Protein AF-A0A5S9MIV1-F1 (afdb_monomer)

Neare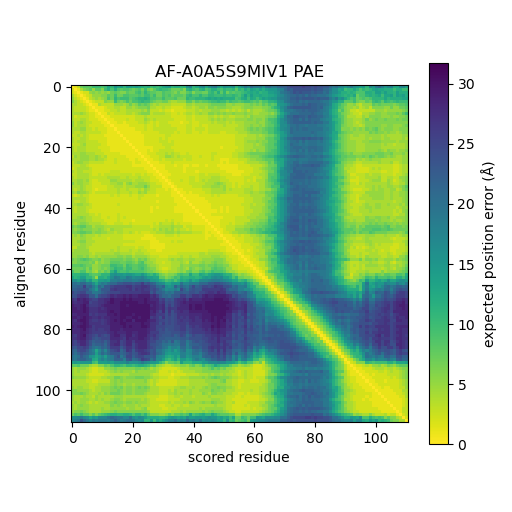st PDB structures (foldseek):
  7jj9-assembly1_A  TM=8.474E-01  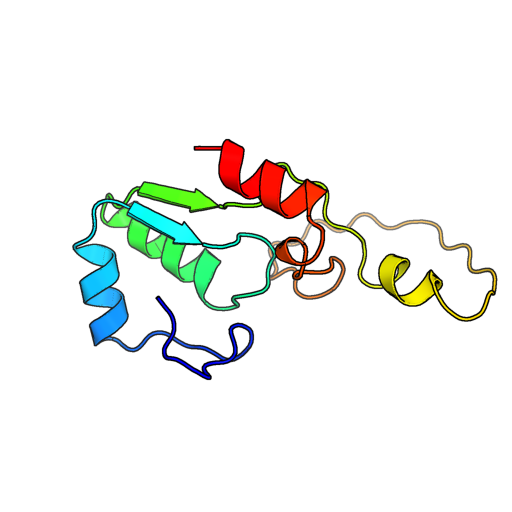e=6.778E-05  Streptococcus pneumoniae R6
  7jj8-assembly4_D  TM=9.006E-01  e=2.633E-04  Streptococcus pneumoniae R6
  3cx3-assembly1_A  TM=8.438E-01  e=2.169E-04  Streptococcus pneumoniae R6
  2o1e-assembly1_A  TM=8.878E-01  e=5.719E-04  Bacillus subtilis
  3gi1-assembly1_A  TM=8.267E-01  e=2.222E-03  Streptococcus pyogenes

InterPro domains:
  IPR006127 Periplasmic solute binding protein, ZnuA-like [PF01297] (1-109)
  IPR050492 Bacterial metal-binding protein 9 [PTHR42953] (2-109)

Foldseek 3Di:
DDPVPDQQQPDDDDPVRLVVQLPDQADEDQLLLRHVCRVVSQVVSVVSNHHYHHLCVPPDFDFPVRVVVVDDDDDDDDDDDDDDDPDDPDHTGDSPLCVDVVSVVSSVPPD

Radius of gyration: 16.62 Å; Cα contacts (8 Å, |Δi|>4): 103; chains: 1; bounding box: 42×41×35 Å

Mean predicted aligned error: 10.67 Å

Organism: Bacillus safensis (NCBI:txid561879)

Structure (mmCIF, N/CA/C/O backbone):
data_AF-A0A5S9MIV1-F1
#
_entry.id   AF-A0A5S9MIV1-F1
#
loop_
_atom_site.group_PDB
_atom_site.id
_atom_site.type_symbol
_atom_site.label_atom_id
_atom_site.label_alt_id
_atom_site.label_comp_id
_atom_site.label_asym_id
_atom_site.label_entity_id
_atom_site.label_seq_id
_atom_site.pdbx_PDB_ins_code
_atom_site.Cartn_x
_atom_site.Cartn_y
_atom_site.Cartn_z
_atom_site.occupancy
_atom_site.B_iso_or_equiv
_atom_site.auth_seq_id
_atom_site.auth_comp_id
_atom_site.auth_asym_id
_atom_site.auth_atom_id
_atom_site.pdbx_PDB_model_num
ATOM 1 N N . MET A 1 1 ? -2.652 8.424 1.544 1.00 65.44 1 MET A N 1
ATOM 2 C CA . MET A 1 1 ? -1.798 9.369 0.791 1.00 65.44 1 MET A CA 1
ATOM 3 C C . MET A 1 1 ? -0.568 9.650 1.632 1.00 65.44 1 MET A C 1
ATOM 5 O O . MET A 1 1 ? -0.732 10.058 2.776 1.00 65.44 1 MET A O 1
ATOM 9 N N . TYR A 1 2 ? 0.627 9.373 1.108 1.00 75.06 2 TYR A N 1
ATOM 10 C CA . TYR A 1 2 ? 1.878 9.671 1.809 1.00 75.06 2 TYR A CA 1
ATOM 11 C C . TYR A 1 2 ? 2.149 11.184 1.802 1.00 75.06 2 TYR A C 1
ATOM 13 O O . TY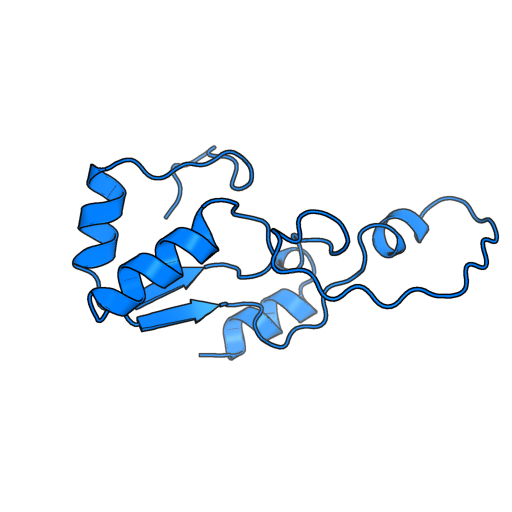R A 1 2 ? 1.731 11.867 0.860 1.00 75.06 2 TYR A O 1
ATOM 21 N N . PRO A 1 3 ? 2.821 11.734 2.828 1.00 76.56 3 PRO A N 1
ATOM 22 C CA . PRO A 1 3 ? 3.315 13.104 2.785 1.00 76.56 3 PRO A CA 1
ATOM 23 C C . PRO A 1 3 ? 4.205 13.333 1.558 1.00 76.56 3 PRO A C 1
ATOM 25 O O . PRO A 1 3 ? 4.909 12.427 1.114 1.00 76.56 3 PRO A O 1
ATOM 28 N N . ALA A 1 4 ? 4.224 14.559 1.034 1.00 77.94 4 ALA A N 1
ATOM 29 C CA . ALA A 1 4 ? 5.214 14.920 0.025 1.00 77.94 4 ALA A CA 1
ATOM 30 C C . ALA A 1 4 ? 6.630 14.669 0.581 1.00 77.94 4 ALA A C 1
ATOM 32 O O . ALA A 1 4 ? 6.918 15.047 1.717 1.00 77.94 4 ALA A O 1
ATOM 33 N N . ASN A 1 5 ? 7.493 14.049 -0.229 1.00 78.19 5 ASN A N 1
ATOM 34 C CA . ASN A 1 5 ? 8.853 13.610 0.122 1.00 78.19 5 ASN A CA 1
ATOM 35 C C . ASN A 1 5 ? 8.951 12.427 1.102 1.00 78.19 5 ASN A C 1
ATOM 37 O O . ASN A 1 5 ? 10.052 12.129 1.558 1.00 78.19 5 ASN A O 1
ATOM 41 N N . ALA A 1 6 ? 7.845 11.760 1.443 1.00 83.62 6 ALA A N 1
ATOM 42 C CA . ALA A 1 6 ? 7.922 10.494 2.161 1.00 83.62 6 ALA A CA 1
ATOM 43 C C . ALA A 1 6 ? 8.345 9.368 1.210 1.00 83.62 6 ALA A C 1
ATOM 45 O O . ALA A 1 6 ? 7.865 9.283 0.080 1.00 83.62 6 ALA A O 1
ATOM 46 N N . ASP A 1 7 ? 9.228 8.506 1.696 1.00 85.06 7 ASP A N 1
ATOM 47 C CA . ASP A 1 7 ? 9.660 7.298 1.008 1.00 85.06 7 ASP A CA 1
ATOM 48 C C . ASP A 1 7 ? 8.732 6.130 1.380 1.00 85.06 7 ASP A C 1
ATOM 50 O O . ASP A 1 7 ? 8.480 5.887 2.558 1.00 85.06 7 ASP A O 1
ATOM 54 N N . ALA A 1 8 ? 8.193 5.428 0.382 1.00 84.38 8 ALA A N 1
ATOM 55 C CA . ALA A 1 8 ? 7.190 4.383 0.600 1.00 84.38 8 ALA A CA 1
ATOM 56 C C . ALA A 1 8 ? 7.761 3.133 1.295 1.00 84.38 8 ALA A C 1
ATOM 58 O O . ALA A 1 8 ? 7.023 2.457 2.013 1.00 84.38 8 ALA A O 1
ATOM 59 N N . HIS A 1 9 ? 9.065 2.872 1.140 1.00 86.38 9 HIS A N 1
ATOM 60 C CA . HIS A 1 9 ? 9.749 1.742 1.771 1.00 86.38 9 HIS A CA 1
ATOM 61 C C . HIS A 1 9 ? 9.905 1.915 3.284 1.00 86.38 9 HIS A C 1
ATOM 63 O O . HIS A 1 9 ? 9.850 0.940 4.030 1.00 86.38 9 HIS A O 1
ATOM 69 N N . SER A 1 10 ? 10.089 3.153 3.741 1.00 86.44 10 SER A N 1
ATOM 70 C CA . SER A 1 10 ? 10.314 3.504 5.149 1.00 86.44 10 SER A CA 1
ATOM 71 C C . SER A 1 10 ? 9.119 4.173 5.823 1.00 86.44 10 SER A C 1
ATOM 73 O O . SER A 1 10 ? 9.151 4.433 7.027 1.00 86.44 10 SER A O 1
ATOM 75 N N . PHE A 1 11 ? 8.060 4.477 5.073 1.00 88.75 11 PHE A N 1
ATOM 76 C CA . PHE A 1 11 ? 6.880 5.116 5.627 1.00 88.75 11 PHE A CA 1
ATOM 77 C C . PHE A 1 11 ? 6.141 4.190 6.599 1.00 88.75 11 PHE A C 1
ATOM 79 O O . PHE A 1 11 ? 5.748 3.076 6.255 1.00 88.75 11 PHE A O 1
ATOM 86 N N . GLU A 1 12 ? 5.836 4.723 7.781 1.00 88.62 12 GLU A N 1
ATOM 87 C CA . GLU A 1 12 ? 4.934 4.102 8.745 1.00 88.62 12 GLU A CA 1
ATOM 88 C C . GLU A 1 12 ? 3.752 5.036 9.056 1.00 88.62 12 GLU A C 1
ATOM 90 O O . GLU A 1 12 ? 3.948 6.223 9.350 1.00 88.62 12 GLU A O 1
ATOM 95 N N . PRO A 1 13 ? 2.502 4.538 9.016 1.00 88.94 13 PRO A N 1
ATOM 96 C CA . PRO A 1 13 ? 1.339 5.344 9.349 1.00 88.94 13 PRO A CA 1
ATOM 97 C C . PRO A 1 13 ? 1.299 5.650 10.850 1.00 88.94 13 PRO A C 1
ATOM 99 O O . PRO A 1 13 ? 1.433 4.772 11.701 1.00 88.94 13 PRO A O 1
ATOM 102 N N . SER A 1 14 ? 1.030 6.911 11.188 1.00 92.12 14 SER A N 1
ATOM 103 C CA . SER A 1 14 ? 0.754 7.297 12.574 1.00 92.12 14 SER A CA 1
ATOM 104 C C . SER A 1 14 ? -0.558 6.677 13.075 1.00 92.12 14 SER A C 1
ATOM 106 O O . SER A 1 14 ? -1.444 6.352 12.282 1.00 92.12 14 SER A O 1
ATOM 108 N N . SER A 1 15 ? -0.758 6.611 14.396 1.00 92.81 15 SER A N 1
ATOM 109 C CA . SER A 1 15 ? -2.043 6.172 14.970 1.00 92.81 15 SER A CA 1
ATOM 110 C C . SER A 1 15 ? -3.228 6.986 14.446 1.00 92.81 15 SER A C 1
ATOM 112 O O . SER A 1 15 ? -4.290 6.428 14.195 1.00 92.81 15 SER A O 1
ATOM 114 N N . LYS A 1 16 ? -3.041 8.295 14.230 1.00 93.31 16 LYS A N 1
ATOM 115 C CA . LYS A 1 16 ? -4.073 9.164 13.654 1.00 93.31 16 LYS A CA 1
ATOM 116 C C . LYS A 1 16 ? -4.427 8.736 12.227 1.00 93.31 16 LYS A C 1
ATOM 118 O O . LYS A 1 16 ? -5.599 8.619 11.900 1.00 93.31 16 LYS A O 1
ATOM 123 N N . THR A 1 17 ? -3.417 8.453 11.409 1.00 92.25 17 THR A N 1
ATOM 124 C CA . THR A 1 17 ? -3.596 7.983 10.029 1.00 92.25 17 THR A CA 1
ATOM 125 C C . THR A 1 17 ? -4.312 6.633 9.981 1.00 92.25 17 THR A C 1
ATOM 127 O O . THR A 1 17 ? -5.176 6.435 9.138 1.00 92.25 17 THR A O 1
ATOM 130 N N . MET A 1 18 ? -4.001 5.721 10.907 1.00 92.75 18 MET A N 1
ATOM 131 C CA . MET A 1 18 ? -4.692 4.430 11.004 1.00 92.75 18 MET A CA 1
ATOM 132 C C . MET A 1 18 ? -6.185 4.588 11.322 1.00 92.75 18 MET A C 1
ATOM 134 O O . MET A 1 18 ? -6.999 3.852 10.771 1.00 92.75 18 MET A O 1
ATOM 138 N N . VAL A 1 19 ? -6.555 5.557 12.168 1.00 93.19 19 VAL A N 1
ATOM 139 C CA . VAL A 1 19 ? -7.967 5.879 12.443 1.00 93.19 19 VAL A CA 1
ATOM 140 C C . VAL A 1 19 ? -8.650 6.422 11.190 1.00 93.19 19 VAL A C 1
ATOM 142 O O . VAL A 1 19 ? -9.689 5.901 10.802 1.00 93.19 19 VAL A O 1
ATOM 145 N N . GLU A 1 20 ? -8.035 7.391 10.509 1.00 92.69 20 GLU A N 1
ATOM 146 C CA . GLU A 1 20 ? -8.574 7.956 9.261 1.00 92.69 20 GLU A CA 1
ATOM 147 C C . GLU A 1 20 ? -8.770 6.877 8.178 1.00 92.69 20 GLU A C 1
ATOM 149 O O . GLU A 1 20 ? -9.737 6.917 7.421 1.00 92.69 20 GLU A O 1
ATOM 154 N N . MET A 1 21 ? -7.880 5.880 8.114 1.00 92.88 21 MET A N 1
ATOM 155 C CA . MET A 1 21 ? -8.021 4.734 7.209 1.00 92.88 21 MET A CA 1
ATOM 156 C C . MET A 1 21 ? -9.191 3.813 7.585 1.00 92.88 21 MET A C 1
ATOM 158 O O . MET A 1 21 ? -9.846 3.287 6.690 1.00 92.88 21 MET A O 1
ATOM 162 N N . ALA A 1 22 ? -9.451 3.607 8.879 1.00 93.00 22 ALA A N 1
ATOM 163 C CA . ALA A 1 22 ? -10.547 2.766 9.371 1.00 93.00 22 ALA A CA 1
ATOM 164 C C . ALA A 1 22 ? -11.932 3.402 9.177 1.00 93.00 22 ALA A C 1
ATOM 166 O O . ALA A 1 22 ? -12.924 2.688 9.066 1.00 93.00 22 ALA A O 1
ATOM 167 N N . GLU A 1 23 ? -12.001 4.731 9.120 1.00 93.06 23 GLU A N 1
ATOM 168 C CA . GLU A 1 23 ? -13.233 5.480 8.843 1.00 93.06 23 GLU A CA 1
ATOM 169 C C . GLU A 1 23 ? -13.569 5.557 7.342 1.00 93.06 23 GLU A C 1
ATOM 171 O O . GLU A 1 23 ? -14.673 5.961 6.977 1.00 93.06 23 GLU A O 1
ATOM 176 N N . GLY A 1 24 ? -12.627 5.199 6.465 1.00 92.12 24 GLY A N 1
ATOM 177 C CA . GLY A 1 24 ? -12.808 5.243 5.016 1.00 92.12 24 GLY A CA 1
ATOM 178 C C . GLY A 1 24 ? -13.587 4.053 4.450 1.00 92.12 24 GLY A C 1
ATOM 179 O O . GLY A 1 24 ? -13.614 2.965 5.016 1.00 92.12 24 GLY A O 1
ATOM 180 N N . ASP A 1 25 ? -14.168 4.228 3.261 1.00 93.25 25 ASP A N 1
ATOM 181 C CA . ASP A 1 25 ? -14.878 3.147 2.561 1.00 93.25 25 ASP A CA 1
ATOM 182 C C . ASP A 1 25 ? -13.931 2.108 1.935 1.00 93.25 25 ASP A C 1
ATOM 184 O O . ASP A 1 25 ? -14.293 0.938 1.755 1.00 93.25 25 ASP A O 1
ATOM 188 N N . ALA A 1 26 ? -12.724 2.540 1.551 1.00 93.69 26 ALA A N 1
ATOM 189 C CA . ALA A 1 26 ? -11.739 1.699 0.887 1.00 93.69 26 ALA A CA 1
ATOM 190 C C . ALA A 1 26 ? -10.288 2.106 1.190 1.00 93.69 26 ALA A C 1
ATOM 192 O O . ALA A 1 26 ? -9.958 3.287 1.298 1.00 93.69 26 ALA A O 1
ATOM 193 N N . PHE A 1 27 ? -9.411 1.106 1.233 1.00 94.12 27 PHE A N 1
ATOM 194 C CA . PHE A 1 27 ? -7.964 1.222 1.317 1.00 94.12 27 PHE A CA 1
ATOM 195 C C . PHE A 1 27 ? -7.336 0.646 0.043 1.00 94.12 27 PHE A C 1
ATOM 197 O O . PHE A 1 27 ? -7.380 -0.562 -0.198 1.00 94.12 27 PHE A O 1
ATOM 204 N N . ILE A 1 28 ? -6.767 1.526 -0.779 1.00 92.00 28 ILE A N 1
ATOM 205 C CA . ILE A 1 28 ? -6.090 1.176 -2.031 1.00 92.00 28 ILE A CA 1
ATOM 206 C C . ILE A 1 28 ? -4.587 1.352 -1.823 1.00 92.00 28 ILE A C 1
ATOM 208 O O . ILE A 1 28 ? -4.153 2.409 -1.363 1.00 92.00 28 ILE A O 1
ATOM 212 N N . TYR A 1 29 ? -3.804 0.338 -2.173 1.00 92.06 29 TYR A N 1
ATOM 213 C CA . TYR A 1 29 ? -2.344 0.340 -2.059 1.00 92.06 29 TYR A CA 1
ATOM 214 C C . TYR A 1 29 ? -1.709 -0.377 -3.251 1.00 92.06 29 TYR A C 1
ATOM 216 O O . TYR A 1 29 ? -2.407 -1.067 -4.000 1.00 92.06 29 TYR A O 1
ATOM 224 N N . SER A 1 30 ? -0.400 -0.199 -3.462 1.00 89.31 30 SER A N 1
ATOM 225 C CA . SER A 1 30 ? 0.266 -0.733 -4.658 1.00 89.31 30 SER A CA 1
ATOM 226 C C . SER A 1 30 ? 0.132 -2.256 -4.745 1.00 89.31 30 SER A C 1
ATOM 228 O O . SER A 1 30 ? -0.163 -2.793 -5.809 1.00 89.31 30 SER A O 1
ATOM 230 N N . GLY A 1 31 ? 0.279 -2.949 -3.612 1.00 87.69 31 GLY A N 1
ATOM 231 C CA . GLY A 1 31 ? 0.326 -4.406 -3.557 1.00 87.69 31 GLY A CA 1
ATOM 232 C C . GLY A 1 31 ? 1.579 -5.001 -4.207 1.00 87.69 31 GLY A C 1
ATOM 233 O O . GLY A 1 31 ? 1.594 -6.204 -4.444 1.00 87.69 31 GLY A O 1
ATOM 234 N N . THR A 1 32 ? 2.600 -4.186 -4.505 1.00 86.56 32 THR A N 1
ATOM 235 C CA . THR A 1 32 ? 3.854 -4.638 -5.132 1.00 86.56 32 THR A CA 1
ATOM 236 C C . THR A 1 32 ? 4.917 -5.071 -4.124 1.00 86.56 32 THR A C 1
ATOM 238 O O . THR A 1 32 ? 5.945 -5.606 -4.516 1.00 86.56 32 THR A O 1
ATOM 241 N N . GLY A 1 33 ? 4.680 -4.838 -2.829 1.00 86.25 33 GLY A N 1
ATOM 242 C CA . GLY A 1 33 ? 5.671 -5.039 -1.768 1.00 86.25 33 GLY A CA 1
ATOM 243 C C . GLY A 1 33 ? 6.487 -3.785 -1.436 1.00 86.25 33 GLY A C 1
ATOM 244 O O . GLY A 1 33 ? 7.304 -3.830 -0.521 1.00 86.25 33 GLY A O 1
ATOM 245 N N . ALA A 1 34 ? 6.235 -2.653 -2.113 1.00 87.25 34 ALA A N 1
ATOM 246 C CA . ALA A 1 34 ? 6.888 -1.373 -1.816 1.00 87.25 34 ALA A CA 1
ATOM 247 C C . ALA A 1 34 ? 6.657 -0.908 -0.367 1.00 87.25 34 ALA A C 1
ATOM 249 O O . ALA A 1 34 ? 7.527 -0.293 0.238 1.00 87.25 34 ALA A O 1
ATOM 250 N N . GLU A 1 35 ? 5.474 -1.181 0.185 1.00 89.44 35 GLU A N 1
ATOM 251 C CA . GLU A 1 35 ? 5.013 -0.586 1.437 1.00 89.44 35 GLU A CA 1
ATOM 252 C C . GLU A 1 35 ? 4.939 -1.639 2.542 1.00 89.44 35 GLU A C 1
ATOM 254 O O . GLU A 1 35 ? 3.955 -2.375 2.655 1.00 89.44 35 GLU A O 1
ATOM 259 N N . ALA A 1 36 ? 5.962 -1.685 3.399 1.00 87.69 36 ALA A N 1
ATOM 260 C CA . ALA A 1 36 ? 6.090 -2.707 4.443 1.00 87.69 36 ALA A CA 1
ATOM 261 C C . ALA A 1 36 ? 4.888 -2.759 5.408 1.00 87.69 36 ALA A C 1
ATOM 263 O O . ALA A 1 36 ? 4.530 -3.816 5.929 1.00 87.69 36 ALA A O 1
ATOM 264 N N . PHE A 1 37 ? 4.222 -1.624 5.631 1.00 89.31 37 PHE A N 1
ATOM 265 C CA . PHE A 1 37 ? 3.056 -1.540 6.510 1.00 89.31 37 PHE A CA 1
ATOM 266 C C . PHE A 1 37 ? 1.754 -2.040 5.850 1.00 89.31 37 PHE A C 1
ATOM 268 O O . PHE A 1 37 ? 0.796 -2.370 6.556 1.00 89.31 37 PHE A O 1
ATOM 275 N N . ALA A 1 38 ? 1.677 -2.064 4.515 1.00 91.56 38 ALA A N 1
ATOM 276 C CA . ALA A 1 38 ? 0.401 -2.040 3.804 1.00 91.56 38 ALA A CA 1
ATOM 277 C C . ALA A 1 38 ? -0.405 -3.334 3.940 1.00 91.56 38 ALA A C 1
ATOM 279 O O . ALA A 1 38 ? -1.610 -3.259 4.167 1.00 91.56 38 ALA A O 1
ATOM 280 N N . ASP A 1 39 ? 0.225 -4.510 3.877 1.00 90.00 39 ASP A N 1
ATOM 281 C CA . ASP A 1 39 ? -0.501 -5.782 4.008 1.00 90.00 39 ASP A CA 1
ATOM 282 C C . ASP A 1 39 ? -1.040 -6.003 5.428 1.00 90.00 39 ASP A C 1
ATOM 284 O O . ASP A 1 39 ? -2.186 -6.426 5.605 1.00 90.00 39 ASP A O 1
ATOM 288 N N . LYS A 1 40 ? -0.267 -5.634 6.458 1.00 90.44 40 LYS A N 1
ATOM 289 C CA . LYS A 1 40 ? -0.724 -5.697 7.855 1.00 90.44 40 LYS A CA 1
ATOM 290 C C . LYS A 1 40 ? -1.867 -4.714 8.113 1.00 90.44 40 LYS A C 1
ATOM 292 O O . LYS A 1 40 ? -2.850 -5.053 8.781 1.00 90.44 40 LYS A O 1
ATOM 297 N N . THR A 1 41 ? -1.760 -3.507 7.566 1.00 91.75 41 THR A N 1
ATOM 298 C CA . THR A 1 41 ? -2.824 -2.503 7.629 1.00 91.75 41 THR A CA 1
ATOM 299 C C . THR A 1 41 ? -4.070 -2.977 6.888 1.00 91.75 41 THR A C 1
ATOM 301 O O . THR A 1 41 ? -5.156 -2.923 7.455 1.00 91.75 41 THR A O 1
ATOM 304 N N . ALA A 1 42 ? -3.936 -3.532 5.683 1.00 92.31 42 ALA A N 1
ATOM 305 C CA . ALA A 1 42 ? -5.054 -4.082 4.921 1.00 92.31 42 ALA A CA 1
ATOM 306 C C . ALA A 1 42 ? -5.772 -5.206 5.684 1.00 92.31 42 ALA A C 1
ATOM 308 O O . ALA A 1 42 ? -7.002 -5.214 5.733 1.00 92.31 42 ALA A O 1
ATOM 309 N N . ALA A 1 43 ? -5.031 -6.118 6.321 1.00 91.19 43 ALA A N 1
ATOM 310 C CA . ALA A 1 43 ? -5.615 -7.164 7.159 1.00 91.19 43 ALA A CA 1
ATOM 311 C C . ALA A 1 43 ? -6.434 -6.571 8.320 1.00 91.19 43 ALA A C 1
ATOM 313 O O . ALA A 1 43 ? -7.591 -6.936 8.505 1.00 91.19 43 ALA A O 1
ATOM 314 N N . THR A 1 44 ? -5.873 -5.587 9.029 1.00 91.56 44 THR A N 1
ATOM 315 C CA . THR A 1 44 ? -6.548 -4.908 10.152 1.00 91.56 44 THR A CA 1
ATOM 316 C C . THR A 1 44 ? -7.810 -4.160 9.707 1.00 91.56 44 THR A C 1
ATOM 318 O O . THR A 1 44 ? -8.843 -4.212 10.370 1.00 91.56 44 THR A O 1
ATOM 321 N N . LEU A 1 45 ? -7.745 -3.454 8.576 1.00 92.25 45 LEU A N 1
ATOM 322 C CA . LEU A 1 45 ? -8.849 -2.643 8.056 1.00 92.25 45 LEU A CA 1
ATOM 323 C C . LEU A 1 45 ? -9.990 -3.495 7.492 1.00 92.25 45 LEU A C 1
ATOM 325 O O . LEU A 1 45 ? -11.156 -3.114 7.601 1.00 92.25 45 LEU A O 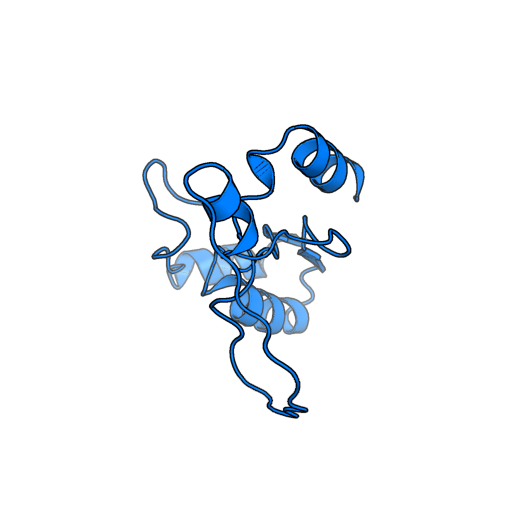1
ATOM 329 N N . LYS A 1 46 ? -9.677 -4.674 6.946 1.00 89.31 46 LYS A N 1
ATOM 330 C CA . LYS A 1 46 ? -10.683 -5.639 6.490 1.00 89.31 46 LYS A CA 1
ATOM 331 C C . LYS A 1 46 ? -11.601 -6.076 7.636 1.00 89.31 46 LYS A C 1
ATOM 333 O O . LYS A 1 46 ? -12.810 -6.166 7.432 1.00 89.31 46 LYS A O 1
ATOM 338 N N . ASP A 1 47 ? -11.055 -6.255 8.839 1.00 88.69 47 ASP A N 1
ATOM 339 C CA . ASP A 1 47 ? -11.838 -6.579 10.041 1.00 88.69 47 ASP A CA 1
ATOM 340 C C . ASP A 1 47 ? -12.737 -5.417 10.496 1.00 88.69 47 ASP A C 1
ATOM 342 O O . ASP A 1 47 ? -13.737 -5.633 11.178 1.00 88.69 47 ASP A O 1
ATOM 346 N N . GLN A 1 48 ? -12.416 -4.184 10.092 1.00 88.19 48 GLN A N 1
ATOM 347 C CA . GLN A 1 48 ? -13.236 -2.987 10.321 1.00 88.19 48 GLN A CA 1
ATOM 348 C C . GLN A 1 48 ? -14.266 -2.738 9.204 1.00 88.19 48 GLN A C 1
ATOM 350 O O . GLN A 1 48 ? -15.013 -1.766 9.261 1.00 88.19 48 GLN A O 1
ATOM 355 N N . GLY A 1 49 ? -14.342 -3.614 8.195 1.00 89.94 49 GLY A N 1
ATOM 356 C CA . GLY A 1 49 ? -15.291 -3.498 7.084 1.00 89.94 49 GLY A CA 1
ATOM 357 C C . GLY A 1 49 ? -14.836 -2.588 5.939 1.00 89.94 49 GLY A C 1
ATOM 358 O O . GLY A 1 49 ? -15.611 -2.351 5.011 1.00 89.94 49 GLY A O 1
ATOM 359 N N . VAL A 1 50 ? -13.588 -2.116 5.960 1.00 95.06 50 VAL A N 1
ATOM 360 C CA . VAL A 1 50 ? -13.008 -1.301 4.885 1.00 95.06 50 VAL A CA 1
ATOM 361 C C . VAL A 1 50 ? -12.656 -2.195 3.695 1.00 95.06 50 VAL A C 1
ATOM 363 O O . VAL A 1 50 ? -12.019 -3.242 3.847 1.00 95.06 50 VAL A O 1
ATOM 366 N N . LYS A 1 51 ? -13.037 -1.788 2.479 1.00 93.88 51 LYS A N 1
ATOM 367 C CA . LYS A 1 51 ? -12.689 -2.534 1.258 1.00 93.88 51 LYS A CA 1
ATOM 368 C C . LYS A 1 51 ? -11.206 -2.383 0.946 1.00 93.88 51 LYS A C 1
ATOM 370 O O . LYS A 1 51 ? -10.731 -1.267 0.794 1.00 93.88 51 LYS A O 1
ATOM 375 N N . THR A 1 52 ? -10.478 -3.478 0.774 1.00 92.00 52 THR A N 1
ATOM 376 C CA . THR A 1 52 ? -9.051 -3.426 0.433 1.00 92.00 52 THR A CA 1
ATOM 377 C C . THR A 1 52 ? -8.817 -3.751 -1.038 1.00 92.00 52 THR A C 1
ATOM 379 O O . THR A 1 52 ? -9.399 -4.693 -1.576 1.00 92.00 52 THR A O 1
ATOM 382 N N . VAL A 1 53 ? -7.976 -2.956 -1.702 1.00 91.31 53 VAL A N 1
ATOM 383 C CA . VAL A 1 53 ? -7.658 -3.097 -3.129 1.00 91.31 53 VAL A CA 1
ATOM 384 C C . VAL A 1 53 ? -6.146 -3.030 -3.332 1.00 91.31 53 VAL A C 1
ATOM 386 O O . VAL A 1 53 ? -5.513 -2.022 -3.018 1.00 91.31 53 VAL A O 1
ATOM 389 N N . LYS A 1 54 ? -5.585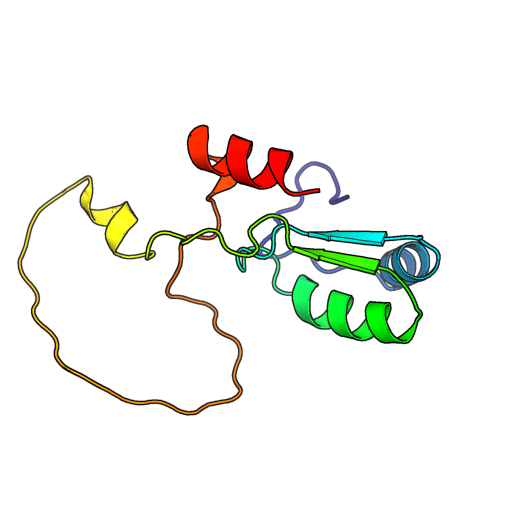 -4.106 -3.889 1.00 91.88 54 LYS A N 1
ATOM 390 C CA . LYS A 1 54 ? -4.193 -4.197 -4.345 1.00 91.88 54 LYS A CA 1
ATOM 391 C C . LYS A 1 54 ? -4.131 -3.788 -5.818 1.00 91.88 54 LYS A C 1
ATOM 393 O O . LYS A 1 54 ? -4.655 -4.507 -6.663 1.00 91.88 54 LYS A O 1
ATOM 398 N N . ALA A 1 55 ? -3.496 -2.665 -6.136 1.00 88.69 55 ALA A N 1
ATOM 399 C CA . ALA A 1 55 ? -3.459 -2.140 -7.505 1.00 88.69 55 ALA A CA 1
ATOM 400 C C . ALA A 1 55 ? -2.702 -3.056 -8.486 1.00 88.69 55 ALA A C 1
ATOM 402 O O . ALA A 1 55 ? -3.106 -3.197 -9.638 1.00 88.69 55 ALA A O 1
ATOM 403 N N . ALA A 1 56 ? -1.630 -3.704 -8.027 1.00 87.50 56 ALA A N 1
ATOM 404 C CA . ALA A 1 56 ? -0.837 -4.655 -8.803 1.00 87.50 56 ALA A CA 1
ATOM 405 C C . ALA A 1 56 ? -1.305 -6.110 -8.658 1.00 87.50 56 ALA A C 1
ATOM 407 O O . ALA A 1 56 ? -0.597 -7.032 -9.062 1.00 87.50 56 ALA A O 1
ATOM 408 N N . ASP A 1 57 ? -2.492 -6.346 -8.092 1.00 86.50 57 ASP A N 1
ATOM 409 C CA . ASP A 1 57 ? -3.045 -7.693 -8.015 1.00 86.50 57 ASP A CA 1
ATOM 410 C C . ASP A 1 57 ? -3.074 -8.337 -9.409 1.00 86.50 57 ASP A C 1
ATOM 412 O O . ASP A 1 57 ? -3.518 -7.726 -10.383 1.00 86.50 57 ASP A O 1
ATOM 416 N N . GLY A 1 58 ? -2.610 -9.578 -9.531 1.00 80.88 58 GLY A N 1
ATOM 417 C CA . GLY A 1 58 ? -2.555 -10.304 -10.803 1.00 80.88 58 GLY A CA 1
ATOM 418 C C . GLY A 1 58 ? -1.574 -9.766 -11.857 1.00 80.88 58 GLY A C 1
ATOM 419 O O . GLY A 1 58 ? -1.547 -10.318 -12.956 1.00 80.88 58 GLY A O 1
ATOM 420 N N . ILE A 1 59 ? -0.770 -8.738 -11.560 1.00 84.12 59 ILE A N 1
ATOM 421 C CA . ILE A 1 59 ? 0.350 -8.323 -12.417 1.00 84.12 59 ILE A CA 1
ATOM 422 C C . ILE A 1 59 ? 1.559 -9.197 -12.078 1.00 84.12 59 ILE A C 1
ATOM 424 O O . ILE A 1 59 ? 1.932 -9.344 -10.913 1.00 84.12 59 ILE A O 1
ATOM 428 N N . LYS A 1 60 ? 2.182 -9.797 -13.098 1.00 83.00 60 LYS A N 1
ATOM 429 C CA . LYS A 1 60 ? 3.440 -10.527 -12.923 1.00 83.00 60 LYS A CA 1
ATOM 430 C C . LYS A 1 60 ? 4.581 -9.512 -12.837 1.00 83.00 60 LYS A C 1
ATOM 432 O O . LYS A 1 60 ? 5.037 -9.023 -13.864 1.00 83.00 60 LYS A O 1
ATOM 437 N N . LEU A 1 61 ? 4.991 -9.189 -11.614 1.00 82.69 61 LEU A N 1
ATOM 438 C CA . LEU A 1 61 ? 6.153 -8.335 -11.365 1.00 82.69 61 LEU A CA 1
ATOM 439 C C . LEU A 1 61 ? 7.432 -9.018 -11.862 1.00 82.69 61 LEU A C 1
ATOM 441 O O . LEU A 1 61 ? 7.528 -10.250 -11.830 1.00 82.69 61 LEU A O 1
ATOM 445 N N . LEU A 1 62 ? 8.376 -8.203 -12.327 1.00 82.88 62 LEU A N 1
ATOM 446 C CA . LEU A 1 62 ? 9.711 -8.648 -12.720 1.00 82.88 62 LEU A CA 1
ATOM 447 C C . LEU A 1 62 ? 10.489 -9.084 -11.484 1.00 82.88 62 LEU A C 1
ATOM 449 O O . LEU A 1 62 ? 10.245 -8.560 -10.394 1.00 82.88 62 LEU A O 1
ATOM 453 N N . SER A 1 63 ? 11.419 -10.025 -11.641 1.00 80.25 63 SER A N 1
ATOM 454 C CA . SER A 1 63 ? 12.354 -10.297 -10.556 1.00 80.25 63 SER A CA 1
ATOM 455 C C . SER A 1 63 ? 13.352 -9.148 -10.399 1.00 80.25 63 SER A C 1
ATOM 457 O O . SER A 1 63 ? 13.789 -8.566 -11.391 1.00 80.25 63 SER A O 1
ATOM 459 N N . THR A 1 64 ? 13.766 -8.853 -9.166 1.00 68.88 64 THR A N 1
ATOM 460 C CA . THR A 1 64 ? 14.836 -7.877 -8.881 1.00 68.88 64 THR A CA 1
ATOM 461 C C . THR A 1 64 ? 16.146 -8.218 -9.607 1.00 68.88 64 THR A C 1
ATOM 463 O O . THR A 1 64 ? 16.901 -7.319 -9.966 1.00 68.88 64 THR A O 1
ATOM 466 N N . ASN A 1 65 ? 16.396 -9.497 -9.909 1.00 61.72 65 ASN A N 1
ATOM 467 C CA . ASN A 1 65 ? 17.549 -9.927 -10.707 1.00 61.72 65 ASN A CA 1
ATOM 468 C C . ASN A 1 65 ? 17.364 -9.705 -12.225 1.00 61.72 65 ASN A C 1
ATOM 470 O O . ASN A 1 65 ? 18.343 -9.535 -12.946 1.00 61.72 65 ASN A O 1
ATOM 474 N N . GLU A 1 66 ? 16.124 -9.691 -12.725 1.00 57.72 66 GLU A N 1
ATOM 475 C CA . GLU A 1 66 ? 15.826 -9.469 -14.149 1.00 57.72 66 GLU A CA 1
ATOM 476 C C . GLU A 1 66 ? 15.967 -7.991 -14.550 1.00 57.72 66 GLU A C 1
ATOM 478 O O . GLU A 1 66 ? 16.321 -7.706 -15.692 1.00 57.72 66 GLU A O 1
ATOM 483 N N . GLU A 1 67 ? 15.759 -7.045 -13.626 1.00 51.91 67 GLU A N 1
ATOM 484 C CA . GLU A 1 67 ? 15.952 -5.609 -13.892 1.00 51.91 67 GLU A CA 1
ATOM 485 C C . GLU A 1 67 ? 17.427 -5.200 -14.025 1.00 51.91 67 GLU A C 1
ATOM 487 O O . GLU A 1 67 ? 17.751 -4.283 -14.784 1.00 51.91 67 GLU A O 1
ATOM 492 N N . HIS A 1 68 ? 18.339 -5.894 -13.338 1.00 45.56 68 HIS A N 1
ATOM 493 C CA . HIS A 1 68 ? 19.778 -5.630 -13.430 1.00 45.56 68 HIS A CA 1
ATOM 494 C C . HIS A 1 68 ? 20.430 -6.202 -14.698 1.00 45.56 68 HIS A C 1
ATOM 496 O O . HIS A 1 68 ? 21.551 -5.825 -15.021 1.00 45.56 68 HIS A O 1
ATOM 502 N N . ALA A 1 69 ? 19.730 -7.035 -15.473 1.00 42.12 69 ALA A N 1
ATOM 503 C CA . ALA A 1 69 ? 20.264 -7.655 -16.690 1.00 42.12 69 ALA A CA 1
ATOM 504 C C . ALA A 1 69 ? 20.352 -6.703 -17.906 1.00 42.12 69 ALA A C 1
ATOM 506 O O . ALA A 1 69 ? 20.661 -7.132 -19.020 1.00 42.12 69 ALA A O 1
ATOM 507 N N . HIS A 1 70 ? 20.080 -5.409 -17.718 1.00 45.84 70 HIS A N 1
ATOM 508 C CA . HIS A 1 70 ? 20.270 -4.393 -18.754 1.00 45.84 70 HIS A CA 1
ATOM 509 C C . HIS A 1 70 ? 21.711 -3.855 -18.847 1.00 45.84 70 HIS A C 1
ATOM 511 O O . HIS A 1 70 ? 22.009 -3.144 -19.808 1.00 45.84 70 HIS A O 1
ATOM 517 N N . GLU A 1 71 ? 22.618 -4.248 -17.944 1.00 41.91 71 GLU A N 1
ATOM 518 C CA . GLU A 1 71 ? 24.067 -4.046 -18.077 1.00 41.91 71 GLU A CA 1
ATOM 519 C C . GLU A 1 71 ? 24.833 -5.300 -17.608 1.00 41.91 71 GLU A C 1
ATOM 521 O O . GLU A 1 71 ? 24.664 -5.739 -16.480 1.00 41.91 71 GLU A O 1
ATOM 526 N N . GLU A 1 72 ? 25.709 -5.820 -18.479 1.00 35.50 72 GLU A N 1
ATOM 527 C CA . GLU A 1 72 ? 26.694 -6.896 -18.242 1.00 35.50 72 GLU A CA 1
ATOM 528 C C . GLU A 1 72 ? 26.135 -8.336 -18.130 1.00 35.50 72 GLU A C 1
ATOM 530 O O . GLU A 1 72 ? 25.326 -8.679 -17.274 1.00 35.50 72 GLU A O 1
ATOM 535 N N . GLY A 1 73 ? 26.588 -9.214 -19.033 1.00 39.97 73 GLY A N 1
ATOM 536 C CA . GLY A 1 73 ? 26.255 -10.639 -18.997 1.00 39.97 73 GLY A CA 1
ATOM 537 C C . GLY A 1 73 ? 26.990 -11.393 -17.889 1.00 39.97 73 GLY A C 1
ATOM 538 O O . GLY A 1 73 ? 28.081 -10.997 -17.511 1.00 39.97 73 GLY A O 1
ATOM 539 N N . GLU A 1 74 ? 26.407 -12.490 -17.407 1.00 35.31 74 GLU A N 1
ATOM 540 C CA . GLU A 1 74 ? 26.992 -13.839 -17.348 1.00 35.31 74 GLU A CA 1
ATOM 541 C C . GLU A 1 74 ? 25.977 -14.832 -16.739 1.00 35.31 74 GLU A C 1
ATOM 543 O O . GLU A 1 74 ? 25.049 -14.478 -16.017 1.00 35.31 74 GLU A O 1
ATOM 548 N N . ASP A 1 75 ? 26.162 -16.078 -17.158 1.00 39.31 75 ASP A N 1
ATOM 549 C CA . ASP A 1 75 ? 25.513 -17.346 -16.829 1.00 39.31 75 ASP A CA 1
ATOM 550 C C . ASP A 1 75 ? 25.369 -17.625 -15.322 1.00 39.31 75 ASP A C 1
ATOM 552 O O . ASP A 1 75 ? 26.371 -17.545 -14.629 1.00 39.31 75 ASP A O 1
ATOM 556 N N . HIS A 1 76 ? 24.183 -18.031 -14.836 1.00 36.62 76 HIS A N 1
ATOM 557 C CA . HIS A 1 76 ? 24.049 -18.856 -13.622 1.00 36.62 76 HIS A CA 1
ATOM 558 C C . HIS A 1 76 ? 22.734 -19.664 -13.598 1.00 36.62 76 HIS A C 1
ATOM 560 O O . HIS A 1 76 ? 21.641 -19.149 -13.370 1.00 36.62 76 HIS A O 1
ATOM 566 N N . ASP A 1 77 ? 22.907 -20.965 -13.818 1.00 35.81 77 ASP A N 1
ATOM 567 C CA . ASP A 1 77 ? 22.013 -22.086 -13.524 1.00 35.81 77 ASP A CA 1
ATOM 568 C C . ASP A 1 77 ? 21.833 -22.269 -12.005 1.00 35.81 77 ASP A C 1
ATOM 570 O O . ASP A 1 77 ? 22.834 -22.315 -11.293 1.00 35.81 77 ASP A O 1
ATOM 574 N N . HIS A 1 78 ? 20.595 -22.406 -11.509 1.00 36.72 78 HIS A N 1
ATOM 575 C CA . HIS A 1 78 ? 20.314 -23.004 -10.197 1.00 36.72 78 HIS A CA 1
ATOM 576 C C . HIS A 1 78 ? 18.922 -23.660 -10.148 1.00 36.72 78 HIS A C 1
ATOM 578 O O . HIS A 1 78 ? 17.878 -23.008 -10.204 1.00 36.72 78 HIS A O 1
ATOM 584 N N . GLU A 1 79 ? 18.950 -24.988 -10.019 1.00 33.06 79 GLU A N 1
ATOM 585 C CA . GLU A 1 79 ? 17.844 -25.875 -9.670 1.00 33.06 79 GLU A CA 1
ATOM 586 C C . GLU A 1 79 ? 17.344 -25.647 -8.228 1.00 33.06 79 GLU A C 1
ATOM 588 O O . GLU A 1 79 ? 18.153 -25.555 -7.312 1.00 33.06 79 GLU A O 1
ATOM 593 N N . GLY A 1 80 ? 16.013 -25.678 -8.054 1.00 35.75 80 GLY A N 1
ATOM 594 C CA . GLY A 1 80 ? 15.284 -26.229 -6.898 1.00 35.75 80 GLY A CA 1
ATOM 595 C C . GLY A 1 80 ? 15.410 -25.558 -5.521 1.00 35.75 80 GLY A C 1
ATOM 596 O O . GLY A 1 80 ? 16.475 -25.553 -4.931 1.00 35.75 80 GLY A O 1
ATOM 597 N N . GLU A 1 81 ? 14.278 -25.165 -4.925 1.00 29.20 81 GLU A N 1
ATOM 598 C CA . GLU A 1 81 ? 13.766 -25.823 -3.709 1.00 29.20 81 GLU A CA 1
ATOM 599 C C . GLU A 1 81 ? 12.357 -25.337 -3.328 1.00 29.20 81 GLU A C 1
ATOM 601 O O . GLU A 1 81 ? 11.970 -24.185 -3.508 1.00 29.20 81 GLU A O 1
ATOM 606 N N . ASP A 1 82 ? 11.589 -26.303 -2.841 1.00 41.12 82 ASP A N 1
ATOM 607 C CA . ASP A 1 82 ? 10.266 -26.224 -2.238 1.00 41.12 82 ASP A CA 1
ATOM 608 C C . ASP A 1 82 ? 10.394 -25.578 -0.846 1.00 41.12 82 ASP A C 1
ATOM 610 O O . ASP A 1 82 ? 11.114 -26.107 -0.001 1.00 41.12 82 ASP A O 1
ATOM 614 N N . HIS A 1 83 ? 9.727 -24.448 -0.590 1.00 33.47 83 HIS A N 1
ATOM 615 C CA . HIS A 1 83 ? 9.661 -23.858 0.751 1.00 33.47 83 HIS A CA 1
ATOM 616 C C . HIS A 1 83 ? 8.267 -23.314 1.080 1.00 33.47 83 HIS A C 1
ATOM 618 O O . HIS A 1 83 ? 7.893 -22.178 0.799 1.00 33.47 83 HIS A O 1
ATOM 624 N N . ASP A 1 84 ? 7.524 -24.188 1.746 1.00 38.38 84 ASP A N 1
ATOM 625 C CA . ASP A 1 84 ? 6.393 -23.934 2.627 1.00 38.38 84 ASP A CA 1
ATOM 626 C C . ASP A 1 84 ? 6.851 -23.039 3.801 1.00 38.38 84 ASP A C 1
ATOM 628 O O . ASP A 1 84 ? 7.474 -23.547 4.726 1.00 38.38 84 ASP A O 1
ATOM 632 N N . HIS A 1 85 ? 6.617 -21.717 3.771 1.00 33.28 85 HIS A N 1
ATOM 633 C CA . HIS A 1 85 ? 6.767 -20.847 4.951 1.00 33.28 85 HIS A CA 1
ATOM 634 C C . HIS A 1 85 ? 5.903 -19.574 4.889 1.00 33.28 85 HIS A C 1
ATOM 636 O O . HIS A 1 85 ? 6.058 -18.702 4.041 1.00 33.28 85 HIS A O 1
ATOM 642 N N . ASP A 1 86 ? 5.023 -19.463 5.882 1.00 42.69 86 ASP A N 1
ATOM 643 C CA . ASP A 1 86 ? 4.374 -18.247 6.374 1.00 42.69 86 ASP A CA 1
ATOM 644 C C . ASP A 1 86 ? 5.468 -17.236 6.800 1.00 42.69 86 ASP A C 1
ATOM 646 O O . ASP A 1 86 ? 6.070 -17.371 7.869 1.00 42.69 86 ASP A O 1
ATOM 650 N N . GLY A 1 87 ? 5.828 -16.280 5.936 1.00 33.62 87 GLY A N 1
ATOM 651 C CA . GLY A 1 87 ? 6.926 -15.351 6.215 1.00 33.62 87 GLY A CA 1
ATOM 652 C C . GLY A 1 87 ? 7.101 -14.273 5.147 1.00 33.62 87 GLY A C 1
ATOM 653 O O . GLY A 1 87 ? 7.316 -14.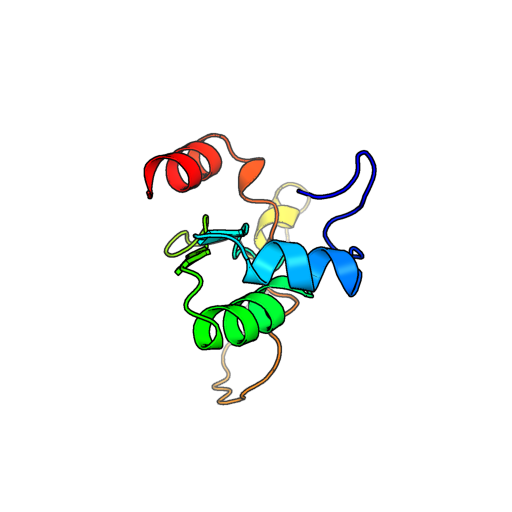572 3.985 1.00 33.62 87 GLY A O 1
ATOM 654 N N . HIS A 1 88 ? 6.988 -13.017 5.574 1.00 39.66 88 HIS A N 1
ATOM 655 C CA . HIS A 1 88 ? 7.218 -11.766 4.843 1.00 39.66 88 HIS A CA 1
ATOM 656 C C . HIS A 1 88 ? 8.189 -11.851 3.643 1.00 39.66 88 HIS A C 1
ATOM 658 O O . HIS A 1 88 ? 9.403 -11.747 3.805 1.00 39.66 88 HIS A O 1
ATOM 664 N N . ASP A 1 89 ? 7.624 -11.980 2.441 1.00 43.84 89 ASP A N 1
ATOM 665 C CA . ASP A 1 89 ? 8.323 -11.960 1.153 1.00 43.84 89 ASP A CA 1
ATOM 666 C C . ASP A 1 89 ? 8.761 -10.515 0.834 1.00 43.84 89 ASP A C 1
ATOM 668 O O . ASP A 1 89 ? 8.004 -9.699 0.303 1.00 43.84 89 ASP A O 1
ATOM 672 N N . HIS A 1 90 ? 9.967 -10.163 1.279 1.00 50.88 90 HIS A N 1
ATOM 673 C CA . HIS A 1 90 ? 10.657 -8.921 0.939 1.00 50.88 90 HIS A CA 1
ATOM 674 C C . HIS A 1 90 ? 11.928 -9.273 0.159 1.00 50.88 90 HIS A C 1
ATOM 676 O O . HIS A 1 90 ? 13.001 -9.322 0.761 1.00 50.88 90 HIS A O 1
ATOM 682 N N . GLY A 1 91 ? 11.867 -9.508 -1.155 1.00 59.03 91 GLY A N 1
ATOM 683 C CA . GLY A 1 91 ? 13.143 -9.555 -1.882 1.00 59.03 91 GLY A CA 1
ATOM 684 C C . GLY A 1 91 ? 13.159 -9.850 -3.368 1.00 59.03 91 GLY A C 1
ATOM 685 O O . GLY A 1 91 ? 14.020 -9.306 -4.057 1.00 59.03 91 GLY A O 1
ATOM 686 N N . ASP A 1 92 ? 12.236 -10.652 -3.889 1.00 65.81 92 ASP A N 1
ATOM 687 C CA . ASP A 1 92 ? 12.525 -11.273 -5.191 1.00 65.81 92 ASP A CA 1
ATOM 688 C C . ASP A 1 92 ? 11.865 -10.577 -6.378 1.00 65.81 92 ASP A C 1
ATOM 690 O O . ASP A 1 92 ? 12.137 -10.940 -7.522 1.00 65.81 92 ASP A O 1
ATOM 694 N N . LYS A 1 93 ? 11.005 -9.582 -6.128 1.00 81.44 93 LYS A N 1
ATOM 695 C CA . LYS A 1 93 ? 10.227 -8.868 -7.149 1.00 81.44 93 LYS A CA 1
ATOM 696 C C . LYS A 1 93 ? 10.450 -7.370 -7.067 1.00 81.44 93 LYS A C 1
ATOM 698 O O . LYS A 1 93 ? 10.414 -6.809 -5.974 1.00 81.44 93 LYS A O 1
ATOM 703 N N . ASP A 1 94 ? 10.633 -6.738 -8.220 1.00 84.19 94 ASP A N 1
ATOM 704 C CA . ASP A 1 94 ? 10.739 -5.288 -8.304 1.00 84.19 94 ASP A CA 1
ATOM 705 C C . ASP A 1 94 ? 9.391 -4.637 -7.946 1.00 84.19 94 ASP A C 1
ATOM 707 O O . ASP A 1 94 ? 8.370 -4.884 -8.609 1.00 84.19 94 ASP A O 1
ATOM 711 N N . PRO A 1 95 ? 9.354 -3.801 -6.893 1.00 87.31 95 PRO A N 1
ATOM 712 C CA . PRO A 1 95 ? 8.131 -3.145 -6.493 1.00 87.31 95 PRO A CA 1
ATOM 713 C C . PRO A 1 95 ? 7.769 -1.938 -7.373 1.00 87.31 95 PRO A C 1
ATOM 715 O O . PRO A 1 95 ? 6.642 -1.456 -7.241 1.00 87.31 95 PRO A O 1
ATOM 718 N N . HIS A 1 96 ? 8.649 -1.455 -8.261 1.00 91.06 96 HIS A N 1
ATOM 719 C CA . HIS A 1 96 ? 8.505 -0.198 -9.012 1.00 91.06 96 HIS A CA 1
ATOM 720 C C . HIS A 1 96 ? 7.725 -0.319 -10.329 1.00 91.06 96 HIS A C 1
ATOM 722 O O . HIS A 1 96 ? 7.862 0.521 -11.221 1.00 91.06 96 HIS A O 1
ATOM 728 N N . ALA A 1 97 ? 6.818 -1.294 -10.435 1.00 86.38 97 ALA A N 1
ATOM 729 C CA . ALA A 1 97 ? 6.055 -1.571 -11.654 1.00 86.38 97 ALA A CA 1
ATOM 730 C C . ALA A 1 97 ? 5.316 -0.356 -12.250 1.00 86.38 97 ALA A C 1
ATOM 732 O O . ALA A 1 97 ? 5.066 -0.316 -13.449 1.00 86.38 97 ALA A O 1
ATOM 733 N N . TRP A 1 98 ? 4.981 0.666 -11.457 1.00 87.31 98 TRP A N 1
ATOM 734 C CA . TRP A 1 98 ? 4.355 1.893 -11.966 1.00 87.31 98 TRP A CA 1
ATOM 735 C C . TRP A 1 98 ? 5.267 2.737 -12.875 1.00 87.31 98 TRP A C 1
ATOM 737 O O . TRP A 1 98 ? 4.768 3.642 -13.546 1.00 87.31 98 TRP A O 1
ATOM 747 N N . LEU A 1 99 ? 6.583 2.490 -12.884 1.00 88.12 99 LEU A N 1
ATOM 748 C CA . LEU A 1 99 ? 7.531 3.153 -13.783 1.00 88.12 99 LEU A CA 1
ATOM 749 C C . LEU A 1 99 ? 7.416 2.641 -15.224 1.00 88.12 99 LEU A C 1
ATOM 751 O O . LEU A 1 99 ? 7.711 3.393 -16.154 1.00 88.12 99 LEU A O 1
ATOM 755 N N . ASP A 1 100 ? 6.932 1.412 -15.420 1.00 88.31 100 ASP A N 1
ATOM 756 C CA . ASP A 1 100 ? 6.609 0.882 -16.741 1.00 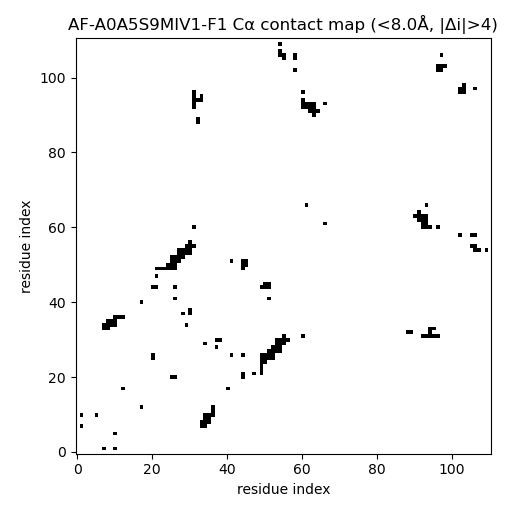88.31 100 ASP A CA 1
ATOM 757 C C . ASP A 1 100 ? 5.213 1.388 -17.177 1.00 88.31 100 ASP A C 1
ATOM 759 O O . ASP A 1 100 ? 4.204 1.090 -16.527 1.00 88.31 100 ASP A O 1
ATOM 763 N N . PRO A 1 101 ? 5.093 2.137 -18.293 1.00 86.62 101 PRO A N 1
ATOM 764 C CA . PRO A 1 101 ? 3.809 2.669 -18.753 1.00 86.62 101 PRO A CA 1
ATOM 765 C C . PRO A 1 101 ? 2.745 1.602 -19.056 1.00 86.62 101 PRO A C 1
ATOM 767 O O . PRO A 1 101 ? 1.547 1.881 -18.953 1.00 86.62 101 PRO A O 1
ATOM 770 N N . VAL A 1 102 ? 3.146 0.392 -19.448 1.00 88.00 102 VAL A N 1
ATOM 771 C CA . VAL A 1 102 ? 2.249 -0.742 -19.704 1.00 88.00 102 VAL A CA 1
ATOM 772 C C . VAL A 1 102 ? 1.704 -1.281 -18.386 1.00 88.00 102 VAL A C 1
ATOM 774 O O . VAL A 1 102 ? 0.491 -1.478 -18.273 1.00 88.00 102 VAL A O 1
ATOM 777 N N . TYR A 1 103 ? 2.550 -1.471 -17.375 1.00 86.75 103 TYR A N 1
ATOM 778 C CA . TYR A 1 103 ? 2.099 -1.892 -16.045 1.00 86.75 103 TYR A CA 1
ATOM 779 C C . TYR A 1 103 ? 1.272 -0.810 -15.351 1.00 86.75 103 TYR A C 1
ATOM 781 O O . TYR A 1 103 ? 0.207 -1.120 -14.818 1.00 86.75 103 TYR A O 1
ATOM 789 N N . ALA A 1 104 ? 1.647 0.464 -15.465 1.00 87.12 104 ALA A N 1
ATOM 790 C CA . ALA A 1 104 ? 0.849 1.578 -14.955 1.00 87.12 104 ALA A CA 1
ATOM 791 C C . ALA A 1 104 ? -0.574 1.594 -15.547 1.00 87.12 104 ALA A C 1
ATOM 793 O O . ALA A 1 104 ? -1.556 1.781 -14.825 1.00 87.12 104 ALA A O 1
ATOM 794 N N . GLN A 1 105 ? -0.720 1.331 -16.853 1.00 85.94 105 GLN A N 1
ATOM 795 C CA . GLN A 1 105 ? -2.039 1.190 -17.481 1.00 85.94 105 GLN A CA 1
ATOM 796 C C . GLN A 1 105 ? -2.822 -0.016 -16.954 1.00 85.94 105 GLN A C 1
ATOM 798 O O . GLN A 1 105 ? -4.045 0.067 -16.830 1.00 85.94 105 GLN A O 1
ATOM 803 N N . GLN A 1 106 ? -2.154 -1.138 -16.681 1.00 87.12 106 GLN A N 1
ATOM 804 C CA . GLN A 1 106 ? -2.800 -2.327 -16.122 1.00 87.12 106 GLN A CA 1
ATOM 805 C C . GLN A 1 106 ? -3.300 -2.070 -14.699 1.00 87.12 106 GLN A C 1
ATOM 807 O O . GLN A 1 106 ? -4.465 -2.350 -14.421 1.00 87.12 106 GLN A O 1
ATOM 812 N N . MET A 1 107 ? -2.474 -1.455 -13.847 1.00 85.56 107 MET A N 1
ATOM 813 C CA . MET A 1 107 ? -2.845 -1.059 -12.484 1.00 85.56 107 MET A CA 1
ATOM 814 C C . MET A 1 107 ? -4.049 -0.106 -12.481 1.00 85.56 107 MET A C 1
ATOM 816 O O . MET A 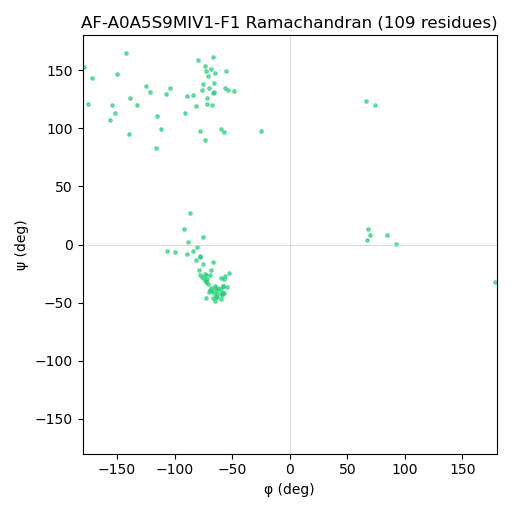1 107 ? -4.969 -0.267 -11.685 1.00 85.56 107 MET A O 1
ATOM 820 N N . ALA A 1 108 ? -4.082 0.862 -13.404 1.00 86.50 108 ALA A N 1
ATOM 821 C CA . ALA A 1 108 ? -5.160 1.850 -13.486 1.00 86.50 108 ALA A CA 1
ATOM 822 C C . ALA A 1 108 ? -6.489 1.287 -14.019 1.00 86.50 108 ALA A C 1
ATOM 824 O O . ALA A 1 108 ? -7.552 1.764 -13.636 1.00 86.50 108 ALA A O 1
ATOM 825 N N . LYS A 1 109 ? -6.455 0.298 -14.920 1.00 83.00 109 LYS A N 1
ATOM 826 C CA . LYS A 1 109 ? -7.669 -0.288 -15.519 1.00 83.00 109 LYS A CA 1
ATOM 827 C C . LYS A 1 109 ? -8.429 -1.224 -14.580 1.00 83.00 109 LYS A C 1
ATOM 829 O O . LYS A 1 109 ? -9.553 -1.597 -14.908 1.00 83.00 109 LYS A O 1
ATOM 834 N N . LYS A 1 110 ? -7.805 -1.692 -13.495 1.00 67.31 110 LYS A N 1
ATOM 835 C CA . LYS A 1 110 ? -8.271 -2.899 -12.803 1.00 67.31 110 LYS A CA 1
ATOM 836 C C . LYS A 1 110 ? -9.456 -2.703 -11.840 1.00 67.31 110 LYS A C 1
ATOM 838 O O . LYS A 1 110 ? -9.942 -3.704 -11.322 1.00 67.31 110 LYS A O 1
ATOM 843 N N . HIS A 1 111 ? -9.977 -1.493 -11.625 1.00 57.12 111 HIS A N 1
ATOM 844 C CA . HIS A 1 111 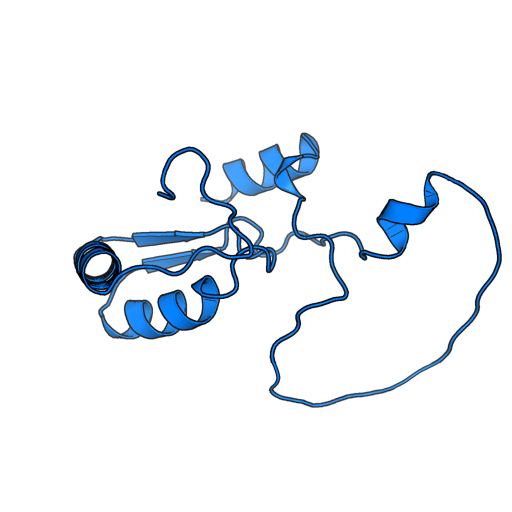? -11.048 -1.212 -10.651 1.00 57.12 111 HIS A CA 1
ATOM 845 C C . HIS A 1 111 ? -11.951 -0.057 -11.099 1.00 57.12 111 HIS A C 1
ATOM 847 O O . HIS A 1 111 ? -13.057 0.059 -10.524 1.00 57.12 111 HIS A O 1
#

Secondary structure (DSSP, 8-state):
-PPTT--TTT----HHHHHHHHTSSEEEE--SS--TTHHHHHHHHHHTTPEEEETTTT--PPBHHHHGGGS-------------------SSB-S-GGGSHHHHHHHHHT-

pLDDT: mean 75.78, std 20.78, range [29.2, 95.06]

Sequence (111 aa):
MYPANADAHSFEPSSKTMVEMAEGDAFIYSGTGAEAFADKTAATLKDQGVKTVKAADGIKLLSTNEEHAHEEGEDHDHEGEDHDHDGHDHGDKDPHAWLDPVYAQQMAKKH

Solvent-accessible surface area (backbone atoms only — not comparable to full-atom values): 7153 Å² total; per-residue (Å²): 134,79,61,89,91,61,54,58,69,78,50,72,82,49,75,69,53,52,51,58,53,50,73,33,75,57,49,76,45,61,66,46,66,46,43,74,51,49,66,62,48,44,56,58,29,46,78,65,69,20,44,70,43,50,42,39,62,94,58,85,63,52,38,48,73,63,69,56,63,82,61,77,88,82,91,82,91,81,85,88,84,92,77,95,66,98,65,89,83,79,73,66,49,43,44,64,50,69,77,40,70,67,50,34,51,53,38,68,68,71,122